Protein AF-A0A2D4L602-F1 (afdb_monomer)

Foldseek 3Di:
DDDDDDDPVRVVVVVVVVVVVVVVVVVVVVLVVLLQVQDDVVSPDDDDSVRSVVRSVVVVVVVVVVVVVVVVVVVVVVVVVCVVDPVPPDPDDDDDPDDDDDDDDDDDD

Organism: NCBI:txid1970185

Secondary structure (DSSP, 8-state):
-PPP---HHHHHHHHHHHHHHHHHHHHHHHHHHHHHTS--SSTT----HHHHHHHHHHHHHHHHHHHHHHHHHHHHHHHHHTTTS-----S------------------

Radius of gyration: 36.05 Å; Cα contacts (8 Å, |Δi|>4): 13; chains: 1; bounding box: 70×79×94 Å

pLDDT: mean 79.55, std 21.41, range [42.81, 98.81]

Mean predicted aligned error: 14.7 Å

Structure (mmCIF, N/CA/C/O backbone):
data_AF-A0A2D4L602-F1
#
_entry.id   AF-A0A2D4L602-F1
#
loop_
_atom_site.group_PDB
_atom_site.id
_atom_site.type_symbol
_atom_site.label_atom_id
_atom_site.label_alt_id
_atom_site.label_comp_id
_atom_site.label_asym_id
_atom_site.label_entity_id
_atom_site.label_seq_id
_atom_site.pdbx_PDB_ins_code
_atom_site.Cartn_x
_atom_site.Cartn_y
_atom_site.Cartn_z
_atom_site.occupancy
_atom_site.B_iso_or_equiv
_atom_site.auth_seq_id
_atom_site.auth_comp_id
_atom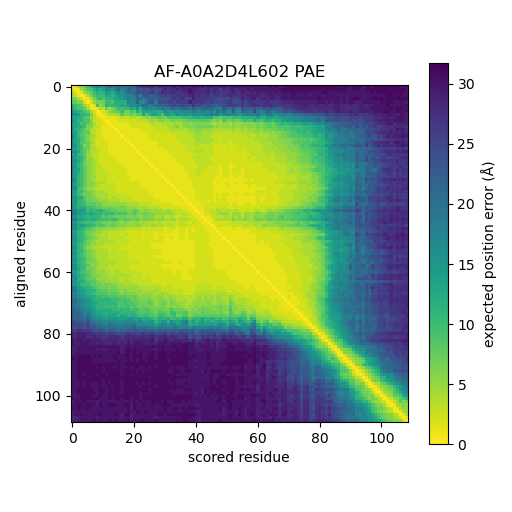_site.auth_asym_id
_atom_site.auth_atom_id
_atom_site.pdbx_PDB_model_num
ATOM 1 N N . ARG A 1 1 ? 21.160 6.641 -40.774 1.00 55.50 1 ARG A N 1
ATOM 2 C CA . ARG A 1 1 ? 22.093 6.116 -39.742 1.00 55.50 1 ARG A CA 1
ATOM 3 C C . ARG A 1 1 ? 21.518 4.787 -39.232 1.00 55.50 1 ARG A C 1
ATOM 5 O O . ARG A 1 1 ? 20.457 4.818 -38.629 1.00 55.50 1 ARG A O 1
ATOM 12 N N . LYS A 1 2 ? 22.094 3.625 -39.587 1.00 53.12 2 LYS A N 1
ATOM 13 C CA . LYS A 1 2 ? 21.545 2.302 -39.210 1.00 53.12 2 LYS A CA 1
ATOM 14 C C . LYS A 1 2 ? 21.946 1.975 -37.766 1.00 53.12 2 LYS A C 1
ATOM 16 O O . LYS A 1 2 ? 23.135 1.974 -37.463 1.00 53.12 2 LYS A O 1
ATOM 21 N N . SER A 1 3 ? 20.972 1.731 -36.892 1.00 60.88 3 SER A N 1
ATOM 22 C CA . SER A 1 3 ? 21.214 1.350 -35.494 1.00 60.88 3 SER A CA 1
ATOM 23 C C . SER A 1 3 ? 21.968 0.013 -35.420 1.00 60.88 3 SER A C 1
ATOM 25 O O . SER A 1 3 ? 21.647 -0.891 -36.201 1.00 60.88 3 SER A O 1
ATOM 27 N N . PRO A 1 4 ? 22.953 -0.155 -34.515 1.00 65.62 4 PRO A N 1
ATOM 28 C CA . PRO A 1 4 ? 23.724 -1.390 -34.438 1.00 65.62 4 PRO A CA 1
ATOM 29 C C . PRO A 1 4 ? 22.803 -2.553 -34.063 1.00 65.62 4 PRO A C 1
ATOM 31 O O . PRO A 1 4 ? 22.019 -2.457 -33.116 1.00 65.62 4 PRO A O 1
ATOM 34 N N . ARG A 1 5 ? 22.885 -3.665 -34.802 1.00 65.56 5 ARG A N 1
ATOM 35 C CA . ARG A 1 5 ? 22.140 -4.884 -34.469 1.00 65.56 5 ARG A CA 1
ATOM 36 C C . ARG A 1 5 ? 22.699 -5.443 -33.164 1.00 65.56 5 ARG A C 1
ATOM 38 O O . ARG A 1 5 ? 23.822 -5.927 -33.107 1.00 65.56 5 ARG A O 1
ATOM 45 N N . LEU A 1 6 ? 21.899 -5.346 -32.111 1.00 62.81 6 LEU A N 1
ATOM 46 C CA . LEU A 1 6 ? 22.204 -5.878 -30.791 1.00 62.81 6 LEU A CA 1
ATOM 47 C C . LEU A 1 6 ? 22.398 -7.399 -30.904 1.00 62.81 6 LEU A C 1
ATOM 49 O O . LEU A 1 6 ? 21.500 -8.098 -31.382 1.00 62.81 6 LEU A O 1
ATOM 53 N N . SER A 1 7 ? 23.566 -7.893 -30.477 1.00 74.62 7 SER A N 1
ATOM 54 C CA . SER A 1 7 ? 23.855 -9.328 -30.313 1.00 74.62 7 SER A CA 1
ATOM 55 C C . SER A 1 7 ? 22.702 -10.034 -29.582 1.00 74.62 7 SER A C 1
ATOM 57 O O . SER A 1 7 ? 22.041 -9.417 -28.743 1.00 74.62 7 SER A O 1
ATOM 59 N N . GLY A 1 8 ? 22.445 -11.317 -29.873 1.00 71.62 8 GLY A N 1
ATOM 60 C CA . GLY A 1 8 ? 21.355 -12.094 -29.254 1.00 71.62 8 GLY A CA 1
ATOM 61 C C . GLY A 1 8 ? 21.341 -12.013 -27.720 1.00 71.62 8 GLY A C 1
ATOM 62 O O . GLY A 1 8 ? 20.282 -11.826 -27.122 1.00 71.62 8 GLY A O 1
ATOM 63 N N . HIS A 1 9 ? 22.524 -11.985 -27.100 1.00 74.06 9 HIS A N 1
ATOM 64 C CA . HIS A 1 9 ? 22.719 -11.771 -25.661 1.00 74.06 9 HIS A CA 1
ATOM 65 C C . HIS A 1 9 ? 22.191 -10.411 -25.173 1.00 74.06 9 HIS A C 1
ATOM 67 O O . HIS A 1 9 ? 21.617 -10.288 -24.093 1.00 74.06 9 HIS A O 1
ATOM 73 N N . ASN A 1 10 ? 22.338 -9.366 -25.986 1.00 83.56 10 ASN A N 1
ATOM 74 C CA . ASN A 1 10 ? 21.880 -8.019 -25.659 1.00 83.56 10 ASN A CA 1
ATOM 75 C C . ASN A 1 10 ? 20.350 -7.897 -25.811 1.00 83.56 10 ASN A C 1
ATOM 77 O O . ASN A 1 10 ? 19.711 -7.239 -24.994 1.00 83.56 10 ASN A O 1
ATOM 81 N N . LYS A 1 11 ? 19.737 -8.618 -26.765 1.00 85.12 11 LYS A N 1
ATOM 82 C CA . LYS A 1 11 ? 18.268 -8.712 -26.886 1.00 85.12 11 LYS A CA 1
ATOM 83 C C . LYS A 1 11 ? 17.627 -9.438 -25.698 1.00 85.12 11 LYS A C 1
ATOM 85 O O . LYS A 1 11 ? 16.638 -8.955 -25.156 1.00 85.12 11 LYS A O 1
ATOM 90 N N . GLN A 1 12 ? 18.208 -10.555 -25.256 1.00 90.00 12 GLN A N 1
ATOM 91 C CA . GLN A 1 12 ? 17.730 -11.285 -24.074 1.00 90.00 12 GLN A CA 1
ATOM 92 C C . GLN A 1 12 ? 17.821 -10.428 -22.806 1.00 90.00 12 GLN A C 1
ATOM 94 O O . GLN A 1 12 ? 16.858 -10.354 -22.042 1.00 90.00 12 GLN A O 1
ATOM 99 N N . ARG A 1 13 ? 18.938 -9.709 -22.626 1.00 93.44 13 ARG A N 1
ATOM 100 C CA . ARG A 1 13 ? 19.112 -8.766 -21.513 1.00 93.44 13 ARG A CA 1
ATOM 101 C C . ARG A 1 13 ? 18.079 -7.637 -21.543 1.00 93.44 13 ARG A C 1
ATOM 103 O O . ARG A 1 13 ? 17.519 -7.297 -20.509 1.00 93.44 13 ARG A O 1
ATOM 110 N N . GLN A 1 14 ? 17.783 -7.078 -22.716 1.00 94.25 14 GLN A N 1
ATOM 111 C CA . GLN A 1 14 ? 16.745 -6.050 -22.854 1.00 94.25 14 GLN A CA 1
ATOM 112 C C . GLN A 1 14 ? 15.351 -6.576 -22.516 1.00 94.25 14 GLN A C 1
ATOM 114 O O . GLN A 1 14 ? 14.610 -5.902 -21.804 1.00 94.25 14 GLN A O 1
ATOM 119 N N . ALA A 1 15 ? 15.015 -7.787 -22.965 1.00 94.12 15 ALA A N 1
ATOM 120 C CA . ALA A 1 15 ? 13.751 -8.426 -22.619 1.00 94.12 15 ALA A CA 1
ATOM 121 C C . ALA A 1 15 ? 13.642 -8.691 -21.106 1.00 94.12 15 ALA A C 1
ATOM 123 O O . ALA A 1 15 ? 12.590 -8.454 -20.519 1.00 94.12 15 ALA A O 1
ATOM 124 N N . ALA A 1 16 ? 14.727 -9.123 -20.455 1.00 95.75 16 ALA A N 1
ATOM 125 C CA . ALA A 1 16 ? 14.767 -9.290 -19.001 1.00 95.75 16 ALA A CA 1
ATOM 126 C C . ALA A 1 16 ? 14.567 -7.960 -18.258 1.00 95.75 16 ALA A C 1
ATOM 128 O O . ALA A 1 16 ? 13.727 -7.878 -17.365 1.00 95.75 16 ALA A O 1
ATOM 129 N N . ASN A 1 17 ? 15.258 -6.900 -18.682 1.00 97.88 17 ASN A N 1
ATOM 130 C CA . ASN A 1 17 ? 15.106 -5.568 -18.097 1.00 97.88 17 ASN A CA 1
ATOM 131 C C . ASN A 1 17 ? 13.699 -4.990 -18.308 1.00 97.88 17 ASN A C 1
ATOM 133 O O . ASN A 1 17 ? 13.211 -4.248 -17.462 1.00 97.88 17 ASN A O 1
ATOM 137 N N . ALA A 1 18 ? 13.046 -5.286 -19.436 1.00 97.75 18 ALA A N 1
ATOM 138 C CA . ALA A 1 18 ? 11.657 -4.895 -19.661 1.00 97.75 18 ALA A CA 1
ATOM 139 C C . ALA A 1 18 ? 10.723 -5.573 -18.652 1.00 97.75 18 ALA A C 1
ATOM 141 O O . ALA A 1 18 ? 10.005 -4.878 -17.942 1.00 97.75 18 ALA A O 1
ATOM 142 N N . ARG A 1 19 ? 10.840 -6.896 -18.489 1.00 98.19 19 ARG A N 1
ATOM 143 C CA . ARG A 1 19 ? 10.044 -7.646 -17.507 1.00 98.19 19 ARG A CA 1
ATOM 144 C C . ARG A 1 19 ? 10.239 -7.140 -16.078 1.00 98.19 19 ARG A C 1
ATOM 146 O O . ARG A 1 19 ? 9.271 -7.016 -15.338 1.00 98.19 19 ARG A O 1
ATOM 153 N N . GLU A 1 20 ? 11.472 -6.820 -15.689 1.00 98.38 20 GLU A N 1
ATOM 154 C CA . GLU A 1 20 ? 11.738 -6.312 -14.339 1.00 98.38 20 GLU A CA 1
ATOM 155 C C . GLU A 1 20 ? 11.164 -4.906 -14.115 1.00 98.38 20 GLU A C 1
ATOM 157 O O . GLU A 1 20 ? 10.678 -4.598 -13.022 1.00 98.38 20 GLU A O 1
ATOM 162 N N . ARG A 1 21 ? 11.155 -4.062 -15.156 1.00 98.50 21 ARG A N 1
ATOM 163 C CA . ARG A 1 21 ? 10.461 -2.769 -15.108 1.00 98.50 21 ARG A CA 1
ATOM 164 C C . ARG A 1 21 ? 8.961 -2.955 -14.918 1.00 98.50 21 ARG A C 1
ATOM 166 O O . ARG A 1 21 ? 8.404 -2.284 -14.055 1.00 98.50 21 ARG A O 1
ATOM 173 N N . ASP A 1 22 ? 8.337 -3.878 -15.645 1.00 98.50 22 ASP A N 1
ATOM 174 C CA . ASP A 1 22 ? 6.899 -4.149 -15.524 1.00 98.50 22 ASP A CA 1
ATOM 175 C C . ASP A 1 22 ? 6.550 -4.687 -14.129 1.00 98.50 22 ASP A C 1
ATOM 177 O O . ASP A 1 22 ? 5.618 -4.209 -13.479 1.00 98.50 22 ASP A O 1
ATOM 181 N N . ARG A 1 23 ? 7.369 -5.606 -13.602 1.00 98.56 23 ARG A N 1
ATOM 182 C CA . ARG A 1 23 ? 7.235 -6.119 -12.231 1.00 98.56 23 ARG A CA 1
ATOM 183 C C . ARG A 1 23 ? 7.338 -4.995 -11.198 1.00 98.56 23 ARG A C 1
ATOM 185 O O . ARG A 1 23 ? 6.498 -4.882 -10.305 1.00 98.56 23 ARG A O 1
ATOM 192 N N . THR A 1 24 ? 8.347 -4.137 -11.332 1.00 98.56 24 THR A N 1
ATOM 193 C CA . THR A 1 24 ? 8.548 -2.988 -10.438 1.00 98.56 24 THR A CA 1
ATOM 194 C C . THR A 1 24 ? 7.405 -1.979 -10.552 1.00 98.56 24 THR A C 1
ATOM 196 O O . THR A 1 24 ? 6.969 -1.431 -9.538 1.00 98.56 24 THR A O 1
ATOM 199 N N . HIS A 1 25 ? 6.888 -1.748 -11.761 1.00 98.56 25 HIS A N 1
ATOM 200 C CA . HIS A 1 25 ? 5.736 -0.883 -11.991 1.00 98.56 25 HIS A CA 1
ATOM 201 C C . HIS A 1 25 ? 4.499 -1.416 -11.263 1.00 98.56 25 HIS A C 1
ATOM 203 O O . HIS A 1 25 ? 3.896 -0.672 -10.495 1.00 98.56 25 HIS A O 1
ATOM 209 N N . SER A 1 26 ? 4.201 -2.714 -11.388 1.00 98.62 26 SER A N 1
ATOM 210 C CA . SER A 1 26 ? 3.102 -3.363 -10.661 1.00 98.62 26 SER A CA 1
ATOM 211 C C . SER A 1 26 ? 3.206 -3.165 -9.144 1.00 98.62 26 SER A C 1
ATOM 213 O O . SER A 1 26 ? 2.215 -2.829 -8.498 1.00 98.62 26 SER A O 1
ATOM 215 N N . VAL A 1 27 ? 4.402 -3.330 -8.567 1.00 98.50 27 VAL A N 1
ATOM 216 C CA . VAL A 1 27 ? 4.628 -3.114 -7.126 1.00 98.50 27 VAL A CA 1
ATOM 217 C C . VAL A 1 27 ? 4.403 -1.650 -6.744 1.00 98.50 27 VAL A C 1
ATOM 219 O O . VAL A 1 27 ? 3.777 -1.362 -5.725 1.00 98.50 27 VAL A O 1
ATOM 222 N N . ASN A 1 28 ? 4.899 -0.707 -7.545 1.00 98.25 28 ASN A N 1
ATOM 223 C CA . ASN A 1 28 ? 4.731 0.715 -7.258 1.00 98.25 28 ASN A CA 1
ATOM 224 C C . ASN A 1 28 ? 3.263 1.156 -7.366 1.00 98.25 28 ASN A C 1
ATOM 226 O O . ASN A 1 28 ? 2.834 1.970 -6.551 1.00 98.25 28 ASN A O 1
ATOM 230 N N . THR A 1 29 ? 2.491 0.59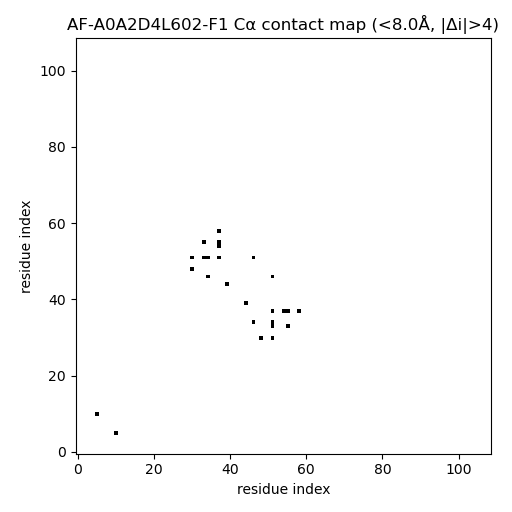1 -8.299 1.00 98.44 29 THR A N 1
ATOM 231 C CA . THR A 1 29 ? 1.042 0.815 -8.399 1.00 98.44 29 THR A CA 1
ATOM 232 C C . THR A 1 29 ? 0.326 0.341 -7.137 1.00 98.44 29 THR A C 1
ATOM 234 O O . THR A 1 29 ? -0.423 1.117 -6.548 1.00 98.44 29 THR A O 1
ATOM 237 N N . ALA A 1 30 ? 0.635 -0.863 -6.642 1.00 98.44 30 ALA A N 1
ATOM 238 C CA . ALA A 1 30 ? 0.079 -1.356 -5.380 1.00 98.44 30 ALA A CA 1
ATOM 239 C C . ALA A 1 30 ? 0.439 -0.451 -4.184 1.00 98.44 30 ALA A C 1
ATOM 241 O O . ALA A 1 30 ? -0.416 -0.148 -3.355 1.00 98.44 30 ALA A O 1
ATOM 242 N N . PHE A 1 31 ? 1.680 0.051 -4.119 1.00 98.44 31 PHE A N 1
ATOM 243 C CA . PHE A 1 31 ? 2.084 1.036 -3.106 1.00 98.44 31 PHE A CA 1
ATOM 244 C C . PHE A 1 31 ? 1.289 2.341 -3.208 1.00 98.44 31 PHE A C 1
ATOM 246 O O . PHE A 1 31 ? 0.961 2.932 -2.184 1.00 98.44 31 PHE A O 1
ATOM 253 N N . SER A 1 32 ? 0.993 2.818 -4.418 1.00 97.31 32 SER A N 1
ATOM 254 C CA . SER A 1 32 ? 0.179 4.020 -4.616 1.00 97.31 32 SER A CA 1
ATOM 255 C C . SER A 1 32 ? -1.253 3.817 -4.135 1.00 97.31 32 SER A C 1
ATOM 257 O O . SER A 1 32 ? -1.738 4.656 -3.385 1.00 97.31 32 SER A O 1
ATOM 259 N N . THR A 1 33 ? -1.882 2.687 -4.461 1.00 97.81 33 THR A N 1
ATOM 260 C CA . THR A 1 33 ? -3.209 2.330 -3.934 1.00 97.81 33 THR A CA 1
ATOM 261 C C . THR A 1 33 ? -3.204 2.204 -2.412 1.00 97.81 33 THR A C 1
ATOM 263 O O . THR A 1 33 ? -4.122 2.669 -1.750 1.00 97.81 33 THR A O 1
ATOM 266 N N . LEU A 1 34 ? -2.155 1.625 -1.822 1.00 98.31 34 LEU A N 1
ATOM 267 C CA . LEU A 1 34 ? -2.057 1.542 -0.367 1.00 98.31 34 LEU A CA 1
ATOM 268 C C . LEU A 1 34 ? -1.999 2.934 0.279 1.00 98.31 34 LEU A C 1
ATOM 270 O O . LEU A 1 34 ? -2.668 3.163 1.280 1.00 98.31 34 LEU A O 1
ATOM 274 N N . ARG A 1 35 ? -1.252 3.884 -0.305 1.00 97.75 35 ARG A N 1
ATOM 275 C CA . ARG A 1 35 ? -1.173 5.259 0.219 1.00 97.75 35 ARG A CA 1
ATOM 276 C C . ARG A 1 35 ? -2.529 5.956 0.254 1.00 97.75 35 ARG A C 1
ATOM 278 O O . ARG A 1 35 ? -2.785 6.666 1.214 1.00 97.75 35 ARG A O 1
ATOM 285 N N . THR A 1 36 ? -3.396 5.737 -0.737 1.00 96.56 36 THR A N 1
ATOM 286 C CA . THR A 1 36 ? -4.719 6.389 -0.773 1.00 96.56 36 THR A CA 1
ATOM 287 C C . THR A 1 36 ? -5.668 5.900 0.322 1.00 96.56 36 THR A C 1
ATOM 289 O O . THR A 1 36 ? -6.690 6.530 0.556 1.00 96.56 36 THR A O 1
ATOM 292 N N . LEU A 1 37 ? -5.358 4.775 0.974 1.00 97.31 37 LEU A N 1
ATOM 293 C CA . LEU A 1 37 ? -6.154 4.213 2.070 1.00 97.31 37 LEU A CA 1
ATOM 294 C C . LEU A 1 37 ? -5.645 4.635 3.456 1.00 97.31 37 LEU A C 1
ATOM 296 O O . LEU A 1 37 ? -6.295 4.337 4.456 1.00 97.31 37 LEU A O 1
ATOM 300 N N . ILE A 1 38 ? -4.478 5.281 3.537 1.00 97.94 38 ILE A N 1
ATOM 301 C CA . ILE A 1 38 ? -3.880 5.709 4.803 1.00 97.94 38 ILE A CA 1
ATOM 302 C C . ILE A 1 38 ? -4.323 7.149 5.088 1.00 97.94 38 ILE A C 1
ATOM 304 O O . ILE A 1 38 ? -4.010 8.033 4.292 1.00 97.94 38 ILE A O 1
ATOM 308 N N . PRO A 1 39 ? -4.993 7.422 6.220 1.00 97.25 39 PRO A N 1
ATOM 309 C CA . PRO A 1 39 ? -5.370 8.784 6.581 1.00 97.25 39 PRO A CA 1
ATOM 310 C C . PRO A 1 39 ? -4.132 9.622 6.943 1.00 97.25 39 PRO A C 1
ATOM 312 O O . PRO A 1 39 ? -3.333 9.230 7.797 1.00 97.25 39 PRO A O 1
ATOM 315 N N . THR A 1 40 ? -3.978 10.789 6.309 1.00 96.50 40 THR A N 1
ATOM 316 C CA . THR A 1 40 ? -2.901 11.757 6.578 1.00 96.50 40 THR A CA 1
ATOM 317 C C . THR A 1 40 ? -3.416 13.192 6.581 1.00 96.50 40 THR A C 1
ATOM 319 O O . THR A 1 40 ? -4.398 13.501 5.914 1.00 96.50 40 THR A O 1
ATOM 322 N N . GLU A 1 41 ? -2.695 14.076 7.272 1.00 93.50 41 GLU A N 1
ATOM 323 C CA . GLU A 1 41 ? -2.896 15.527 7.230 1.00 93.50 41 GLU A CA 1
ATOM 324 C C . GLU A 1 41 ? -1.600 16.188 6.711 1.00 93.50 41 GLU A C 1
ATOM 326 O O . GLU A 1 41 ? -0.547 16.015 7.341 1.00 93.50 41 GLU A O 1
ATOM 331 N N . PRO A 1 42 ? -1.612 16.881 5.555 1.00 93.06 42 PRO A N 1
ATOM 332 C CA . PRO A 1 42 ? -2.715 16.984 4.590 1.00 93.06 42 PRO A CA 1
ATOM 333 C C . PRO A 1 42 ? -2.993 15.656 3.855 1.00 93.06 42 PRO A C 1
ATOM 335 O O . PRO A 1 42 ? -2.158 14.742 3.845 1.00 93.06 42 PRO A O 1
ATOM 338 N N . ALA A 1 43 ? -4.162 15.543 3.217 1.00 88.88 43 ALA A N 1
ATOM 339 C CA . ALA A 1 43 ? -4.608 14.318 2.535 1.00 88.88 43 ALA A CA 1
ATOM 340 C C . ALA A 1 43 ? -3.707 13.889 1.357 1.00 88.88 43 ALA A C 1
ATOM 342 O O . ALA A 1 43 ? -3.680 12.719 0.984 1.00 88.88 43 ALA A O 1
ATOM 343 N N . ASP A 1 44 ? -2.946 14.816 0.776 1.00 88.06 44 ASP A N 1
ATOM 344 C CA . ASP A 1 44 ? -2.020 14.577 -0.335 1.00 88.06 44 ASP A CA 1
ATOM 345 C C . ASP A 1 44 ? -0.560 14.389 0.116 1.00 88.06 44 ASP A C 1
ATOM 347 O O . ASP A 1 44 ? 0.363 14.360 -0.710 1.00 88.06 44 ASP A O 1
ATOM 351 N N . ARG A 1 45 ? -0.322 14.227 1.426 1.00 94.44 45 ARG A N 1
ATOM 352 C CA . ARG A 1 45 ? 1.020 14.011 1.971 1.00 94.44 45 ARG A CA 1
ATOM 353 C C . ARG A 1 45 ? 1.698 12.819 1.289 1.00 94.44 45 ARG A C 1
ATOM 355 O O . ARG A 1 45 ? 1.254 11.673 1.346 1.00 94.44 45 ARG A O 1
ATOM 362 N N . LYS A 1 46 ? 2.874 13.069 0.711 1.00 93.00 46 LYS A N 1
ATOM 363 C CA . LYS A 1 46 ? 3.689 12.026 0.076 1.00 93.00 46 LYS A CA 1
ATOM 364 C C . LYS A 1 46 ? 4.398 11.175 1.129 1.00 93.00 46 LYS A C 1
ATOM 366 O O . LYS A 1 46 ? 5.314 11.644 1.796 1.00 93.00 46 LYS A O 1
ATOM 371 N N . LEU A 1 47 ? 4.005 9.906 1.228 1.00 97.06 47 LEU A N 1
ATOM 372 C CA . LEU A 1 47 ? 4.625 8.920 2.117 1.00 97.06 47 LEU A CA 1
ATOM 373 C C . LEU A 1 47 ? 5.727 8.120 1.405 1.00 97.06 47 LEU A C 1
ATOM 375 O O . LEU A 1 47 ? 5.522 7.579 0.307 1.00 97.06 47 LEU A O 1
ATOM 379 N N . SER A 1 48 ? 6.881 7.958 2.056 1.00 98.19 48 SER A N 1
ATOM 380 C CA . SER A 1 48 ? 7.911 7.004 1.624 1.00 98.19 48 SER A CA 1
ATOM 381 C C . SER A 1 48 ? 7.413 5.553 1.726 1.00 98.19 48 SER A C 1
ATOM 383 O O . SER A 1 48 ? 6.398 5.266 2.364 1.00 98.19 48 SER A O 1
ATOM 385 N N . LYS A 1 49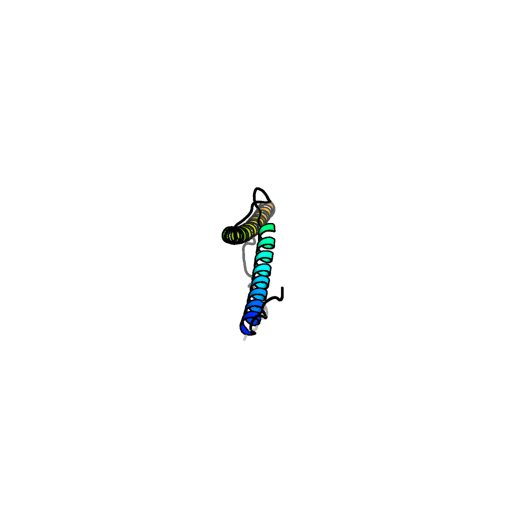 ? 8.120 4.594 1.103 1.00 98.25 49 LYS A N 1
ATOM 386 C CA . LYS A 1 49 ? 7.740 3.166 1.164 1.00 98.25 49 LYS A CA 1
ATOM 387 C C . LYS A 1 49 ? 7.694 2.648 2.605 1.00 98.25 49 LYS A C 1
ATOM 389 O O . LYS A 1 49 ? 6.744 1.968 2.971 1.00 98.25 49 LYS A O 1
ATOM 394 N N . ILE A 1 50 ? 8.686 3.003 3.423 1.00 98.56 50 ILE A N 1
ATOM 395 C CA . ILE A 1 50 ? 8.747 2.564 4.821 1.00 98.56 50 ILE A CA 1
ATOM 396 C C . ILE A 1 50 ? 7.651 3.208 5.673 1.00 98.56 50 ILE A C 1
ATOM 398 O O . ILE A 1 50 ? 7.009 2.510 6.454 1.00 98.56 50 ILE A O 1
ATOM 402 N N . GLU A 1 51 ? 7.386 4.505 5.496 1.00 98.19 51 GLU A N 1
ATOM 403 C CA . GLU A 1 51 ? 6.284 5.177 6.195 1.00 98.19 51 GLU A CA 1
ATOM 404 C C . GLU A 1 51 ? 4.937 4.573 5.807 1.00 98.19 51 GLU A C 1
ATOM 406 O O . GLU A 1 51 ? 4.138 4.290 6.690 1.00 98.19 51 GLU A O 1
ATOM 411 N N . THR A 1 52 ? 4.715 4.311 4.513 1.00 98.50 52 THR A N 1
ATOM 412 C CA . THR A 1 52 ? 3.481 3.685 4.011 1.00 98.50 52 THR A CA 1
ATOM 413 C C . THR A 1 52 ? 3.228 2.353 4.719 1.00 98.50 52 THR A C 1
ATOM 415 O O . THR A 1 52 ? 2.131 2.121 5.211 1.00 98.50 52 THR A O 1
ATOM 418 N N . LEU A 1 53 ? 4.248 1.494 4.831 1.00 98.81 53 LEU A N 1
ATOM 419 C CA . LEU A 1 53 ? 4.110 0.202 5.509 1.00 98.81 53 LEU A CA 1
ATOM 420 C C . LEU A 1 53 ? 3.841 0.360 7.010 1.00 98.81 53 LEU A C 1
ATOM 422 O O . LEU A 1 53 ? 2.954 -0.297 7.547 1.00 98.81 53 LEU A O 1
ATOM 426 N N . ARG A 1 54 ? 4.579 1.246 7.690 1.00 98.62 54 ARG A N 1
ATOM 427 C CA . ARG A 1 54 ? 4.404 1.485 9.131 1.00 98.62 54 ARG A CA 1
ATOM 428 C C . ARG A 1 54 ? 3.019 2.044 9.452 1.00 98.62 54 ARG A C 1
ATOM 430 O O . ARG A 1 54 ? 2.364 1.554 10.367 1.00 98.62 54 ARG A O 1
ATOM 437 N N . LEU A 1 55 ? 2.575 3.043 8.693 1.00 98.44 55 LEU A N 1
ATOM 438 C CA . LEU A 1 55 ? 1.273 3.675 8.883 1.00 98.44 55 LEU A CA 1
ATOM 439 C C . LEU A 1 55 ? 0.129 2.728 8.526 1.00 98.44 55 LEU A C 1
ATOM 441 O O . LEU A 1 55 ? -0.832 2.671 9.281 1.00 98.44 55 LEU A O 1
ATOM 445 N N . ALA A 1 56 ? 0.246 1.933 7.457 1.00 98.69 56 ALA A N 1
ATOM 446 C CA . ALA A 1 56 ? -0.755 0.921 7.124 1.00 98.69 56 ALA A CA 1
ATOM 447 C C . ALA A 1 56 ? -0.945 -0.087 8.267 1.00 98.69 56 ALA A C 1
ATOM 449 O O . ALA A 1 56 ? -2.071 -0.296 8.715 1.00 98.69 56 ALA A O 1
ATOM 450 N N . SER A 1 57 ? 0.147 -0.654 8.795 1.00 98.75 57 SER A N 1
ATOM 451 C CA . SER A 1 57 ? 0.071 -1.574 9.937 1.00 98.75 57 SER A CA 1
ATOM 452 C C . SER A 1 57 ? -0.535 -0.904 11.169 1.00 98.75 57 SER A C 1
ATOM 454 O O . SER A 1 57 ? -1.408 -1.477 11.816 1.00 98.75 57 SER A O 1
ATOM 456 N N . SER A 1 58 ? -0.117 0.328 11.477 1.00 98.56 58 SER A N 1
ATOM 457 C CA . SER A 1 58 ? -0.673 1.072 12.609 1.00 98.56 58 SER A CA 1
ATOM 458 C C . SER A 1 58 ? -2.161 1.375 12.431 1.00 98.56 58 SER A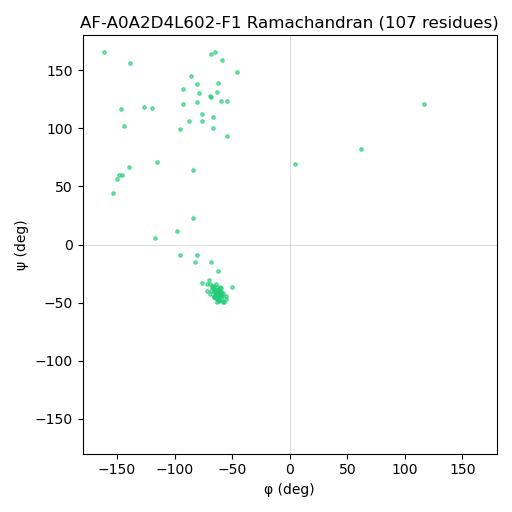 C 1
ATOM 460 O O . SER A 1 58 ? -2.904 1.351 13.410 1.00 98.56 58 SER A O 1
ATOM 462 N N . TYR A 1 59 ? -2.601 1.660 11.205 1.00 98.56 59 TYR A N 1
ATOM 463 C CA . TYR A 1 59 ? -3.991 1.985 10.912 1.00 98.56 59 TYR A CA 1
ATOM 464 C C . TYR A 1 59 ? -4.893 0.752 11.010 1.00 98.56 59 TYR A C 1
ATOM 466 O O . TYR A 1 59 ? -5.957 0.832 11.618 1.00 98.56 59 TYR A O 1
ATOM 474 N N . ILE A 1 60 ? -4.436 -0.411 10.533 1.00 98.69 60 ILE A N 1
ATOM 475 C CA . ILE A 1 60 ? -5.141 -1.687 10.732 1.00 98.69 60 ILE A CA 1
ATOM 476 C C . ILE A 1 60 ? -5.351 -1.955 12.230 1.00 98.69 60 ILE A C 1
ATOM 478 O O . ILE A 1 60 ? -6.477 -2.216 12.655 1.00 98.69 60 ILE A O 1
ATOM 482 N N . SER A 1 61 ? -4.297 -1.833 13.044 1.00 98.56 61 SER A N 1
ATOM 483 C CA . SER A 1 61 ? -4.398 -2.018 14.499 1.00 98.56 61 SER A CA 1
ATOM 484 C C . SER A 1 61 ? -5.334 -1.001 15.154 1.00 98.56 61 SER A C 1
ATOM 486 O O . SER A 1 61 ? -6.095 -1.351 16.054 1.00 98.5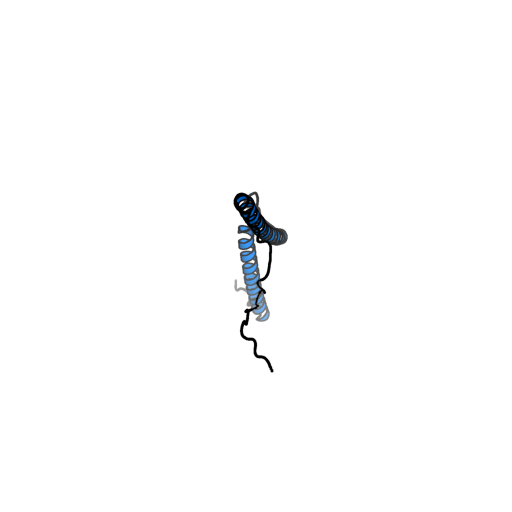6 61 SER A O 1
ATOM 488 N N . HIS A 1 62 ? -5.311 0.253 14.699 1.00 98.31 62 HIS A N 1
ATOM 489 C CA . HIS A 1 62 ? -6.212 1.290 15.194 1.00 98.31 62 HIS A CA 1
ATOM 490 C C . HIS A 1 62 ? -7.683 0.943 14.926 1.00 98.31 62 HIS A C 1
ATOM 492 O O . HIS A 1 62 ? -8.488 0.970 15.855 1.00 98.31 62 HIS A O 1
ATOM 498 N N . LEU A 1 63 ? -8.021 0.547 13.694 1.00 98.25 63 LEU A N 1
ATOM 499 C CA . LEU A 1 63 ? -9.379 0.136 13.331 1.00 98.25 63 LEU A CA 1
ATOM 500 C C . LEU A 1 63 ? -9.838 -1.091 14.134 1.00 98.25 63 LEU A C 1
ATOM 502 O O . LEU A 1 63 ? -10.961 -1.111 14.633 1.00 98.25 63 LEU A O 1
ATOM 506 N N . ALA A 1 64 ? -8.964 -2.084 14.327 1.00 98.25 64 ALA A N 1
ATOM 507 C CA . ALA A 1 64 ? -9.268 -3.254 15.153 1.00 98.25 64 ALA A CA 1
ATOM 508 C C . ALA A 1 64 ? -9.581 -2.869 16.612 1.00 98.25 64 ALA A C 1
ATOM 510 O O . ALA A 1 64 ? -10.566 -3.341 17.184 1.00 98.25 64 ALA A O 1
ATOM 511 N N . ASN A 1 65 ? -8.793 -1.961 17.196 1.00 97.81 65 ASN A N 1
ATOM 512 C CA . ASN A 1 65 ? -9.022 -1.463 18.553 1.00 97.81 65 ASN A CA 1
ATOM 513 C C . ASN A 1 65 ? -10.330 -0.670 18.663 1.00 97.81 65 ASN A C 1
ATOM 515 O O . ASN A 1 65 ? -11.058 -0.840 19.639 1.00 97.81 65 ASN A O 1
ATOM 519 N N . MET A 1 66 ? -10.659 0.160 17.668 1.00 97.75 66 MET A N 1
ATOM 520 C CA . MET A 1 66 ? -11.933 0.888 17.645 1.00 97.75 66 MET A CA 1
ATOM 521 C C . MET A 1 66 ? -13.13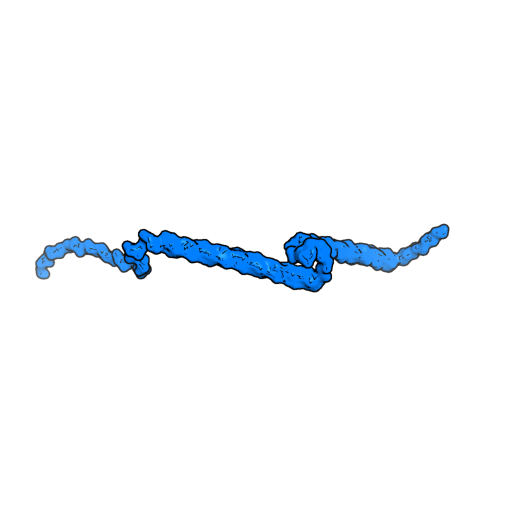4 -0.062 17.679 1.00 97.75 66 MET A C 1
ATOM 523 O O . MET A 1 66 ? -14.067 0.162 18.447 1.00 97.75 66 MET A O 1
ATOM 527 N N . LEU A 1 67 ? -13.096 -1.145 16.896 1.00 96.62 67 LEU A N 1
ATOM 528 C CA . LEU A 1 67 ? -14.166 -2.145 16.879 1.00 96.62 67 LEU A CA 1
ATOM 529 C C . LEU A 1 67 ? -14.302 -2.873 18.225 1.00 96.62 67 LEU A C 1
ATOM 531 O O . LEU A 1 67 ? -15.420 -3.086 18.696 1.00 96.62 67 LEU A O 1
ATOM 535 N N . LEU A 1 68 ? -13.182 -3.213 18.871 1.00 96.06 68 LEU A N 1
ATOM 536 C CA . LEU A 1 68 ? -13.187 -3.843 20.194 1.00 96.06 68 LEU A CA 1
ATOM 537 C C . LEU A 1 68 ? -13.778 -2.916 21.266 1.00 96.06 68 LEU A C 1
ATOM 539 O O . LEU A 1 68 ? -14.628 -3.337 22.050 1.00 96.06 68 LEU A O 1
ATOM 543 N N . LEU A 1 69 ? -13.357 -1.650 21.285 1.00 95.25 69 LEU A N 1
ATOM 544 C CA . LEU A 1 69 ? -13.874 -0.654 22.225 1.00 95.25 69 LEU A CA 1
ATOM 545 C C . LEU A 1 69 ? -15.377 -0.429 22.028 1.00 95.25 69 LEU A C 1
ATOM 547 O O . LEU A 1 69 ? -16.120 -0.371 23.006 1.00 95.25 69 LEU A O 1
ATOM 551 N N . GLN A 1 70 ? -15.843 -0.379 20.777 1.00 94.56 70 GLN A N 1
ATOM 552 C CA . GLN A 1 70 ? -17.268 -0.256 20.473 1.00 94.56 70 GLN A CA 1
ATOM 553 C C . GLN A 1 70 ? -18.070 -1.450 21.014 1.00 94.56 70 GLN A C 1
ATOM 555 O O . GLN A 1 70 ? -19.140 -1.265 21.592 1.00 94.56 70 GLN A O 1
ATOM 560 N N . GLN A 1 71 ? -17.549 -2.673 20.883 1.00 92.94 71 GLN A N 1
ATOM 561 C CA . GLN A 1 71 ? -18.197 -3.863 21.436 1.00 92.94 71 GLN A CA 1
ATOM 562 C C . GLN A 1 71 ? -18.286 -3.807 22.971 1.00 92.94 71 GLN A C 1
ATOM 564 O O . GLN A 1 71 ? -19.329 -4.130 23.540 1.00 92.94 71 GLN A O 1
ATOM 569 N N . GLN A 1 72 ? -17.224 -3.361 23.648 1.00 91.94 72 GLN A N 1
ATOM 570 C CA . GLN A 1 72 ? -17.223 -3.212 25.108 1.00 91.94 72 GLN A CA 1
ATOM 571 C C . GLN A 1 72 ? -18.245 -2.169 25.581 1.00 91.94 72 GLN A C 1
ATOM 573 O O . GLN A 1 72 ? -18.955 -2.401 26.559 1.00 91.94 72 GLN A O 1
ATOM 578 N N . GLN A 1 73 ? -18.371 -1.047 24.867 1.00 90.25 73 GLN A N 1
ATOM 579 C CA . GLN A 1 73 ? -19.365 -0.015 25.176 1.00 90.25 73 GLN A CA 1
ATOM 580 C C . GLN A 1 73 ? -20.803 -0.538 25.049 1.00 90.25 73 GLN A C 1
ATOM 582 O O . GLN A 1 73 ? -21.639 -0.248 25.904 1.00 90.25 73 GLN A O 1
ATOM 587 N N . GLN A 1 74 ? -21.090 -1.355 24.032 1.00 87.00 74 GLN A N 1
ATOM 588 C CA . GLN A 1 74 ? -22.413 -1.965 23.851 1.00 87.00 74 GLN A CA 1
ATOM 589 C C . GLN A 1 74 ? -22.773 -2.925 24.995 1.00 87.00 74 GLN A C 1
ATOM 591 O O . GLN A 1 74 ? -23.911 -2.925 25.463 1.00 87.00 74 GLN A O 1
ATOM 596 N N . GLN A 1 75 ? -21.804 -3.701 25.491 1.00 83.06 75 GLN A N 1
ATOM 597 C CA . GLN A 1 75 ? -22.016 -4.594 26.636 1.00 83.06 75 GLN A CA 1
ATOM 598 C C . GLN A 1 75 ? -22.301 -3.813 27.928 1.00 83.06 75 GLN A C 1
ATOM 600 O O . GLN A 1 75 ? -23.202 -4.179 28.680 1.00 83.06 75 GLN A O 1
ATOM 605 N N . GLN A 1 76 ? -21.599 -2.699 28.165 1.00 79.44 76 GLN A N 1
ATOM 606 C CA . GLN A 1 76 ? -21.843 -1.846 29.336 1.00 79.44 76 GLN A CA 1
ATOM 607 C C . GLN A 1 76 ? -23.218 -1.161 29.287 1.00 79.44 76 GLN A C 1
ATOM 609 O O . GLN A 1 76 ? -23.895 -1.067 30.309 1.00 79.44 76 GLN A O 1
ATOM 614 N N . GLN A 1 77 ? -23.682 -0.732 28.108 1.00 71.88 77 GLN A N 1
ATOM 615 C CA . GLN A 1 77 ? -25.021 -0.144 27.955 1.00 71.88 77 GLN A CA 1
ATOM 616 C C . GLN A 1 77 ? -26.146 -1.165 28.202 1.00 71.88 77 GLN A C 1
ATOM 618 O O . GLN A 1 77 ? -27.164 -0.821 28.809 1.00 71.88 77 GLN A O 1
ATOM 623 N N . GLN A 1 78 ? -25.956 -2.429 27.808 1.00 61.66 78 GLN A N 1
ATOM 624 C CA . GLN A 1 78 ? -26.904 -3.507 28.125 1.00 61.66 78 GLN A CA 1
ATOM 625 C C . GLN A 1 78 ? -26.939 -3.825 29.629 1.00 61.66 78 GLN A C 1
ATOM 627 O O . GLN A 1 78 ? -28.016 -4.041 30.177 1.00 61.66 78 GLN A O 1
ATOM 632 N N . GLN A 1 79 ? -25.800 -3.757 30.325 1.00 56.56 79 GLN A N 1
ATOM 633 C CA . GLN A 1 79 ? -25.739 -3.935 31.784 1.00 56.56 79 GLN A CA 1
ATOM 634 C C . GLN A 1 79 ? -26.328 -2.738 32.557 1.00 56.56 79 GLN A C 1
ATOM 636 O O . GLN A 1 79 ? -26.981 -2.919 33.582 1.00 56.56 79 GLN A O 1
ATOM 641 N N . SER A 1 80 ? -26.181 -1.510 32.047 1.00 53.03 80 SER A N 1
ATOM 642 C CA . SER A 1 80 ? -26.808 -0.314 32.634 1.00 53.03 80 SER A CA 1
ATOM 643 C C . SER A 1 80 ? -28.330 -0.288 32.452 1.00 53.03 80 SER A C 1
ATOM 645 O O . SER A 1 80 ? -29.024 0.258 33.305 1.00 53.03 80 SER A O 1
ATOM 647 N N . SER A 1 81 ? -28.852 -0.876 31.373 1.00 49.97 81 SER A N 1
ATOM 648 C CA . SER A 1 81 ? -30.300 -0.978 31.122 1.00 49.97 81 SER A CA 1
ATOM 649 C C . SER A 1 81 ? -30.951 -2.156 31.866 1.00 49.97 81 SER A C 1
ATOM 651 O O . SER A 1 81 ? -32.170 -2.198 32.002 1.00 49.97 81 SER A O 1
ATOM 653 N N . GLY A 1 82 ? -30.145 -3.096 32.376 1.00 48.06 82 GLY A N 1
ATOM 654 C CA . GLY A 1 82 ? -30.589 -4.245 33.173 1.00 48.06 82 GLY A CA 1
ATOM 655 C C . GLY A 1 82 ? -30.862 -3.946 34.655 1.00 48.06 82 GLY A C 1
ATOM 656 O O . GLY A 1 82 ? -31.465 -4.766 35.336 1.00 48.06 82 GLY A O 1
ATOM 657 N N . ASN A 1 83 ? -30.510 -2.760 35.165 1.00 50.03 83 ASN A N 1
ATOM 658 C CA . ASN A 1 83 ? -30.708 -2.403 36.581 1.00 50.03 83 ASN A CA 1
ATOM 659 C C . ASN A 1 83 ? -32.116 -1.867 36.927 1.00 50.03 83 ASN A C 1
ATOM 661 O O . ASN A 1 83 ? -32.291 -1.201 37.944 1.00 50.03 83 ASN A O 1
ATOM 665 N N . LEU A 1 84 ? -33.137 -2.185 36.122 1.00 49.56 84 LEU A N 1
ATOM 666 C CA . LEU A 1 84 ? -34.541 -2.125 36.563 1.00 49.56 84 LEU A CA 1
ATOM 667 C C . LEU A 1 84 ? -35.249 -3.491 36.555 1.00 49.56 84 LEU A C 1
ATOM 669 O O . LEU A 1 84 ? -36.444 -3.547 36.833 1.00 49.56 84 LEU A O 1
ATOM 673 N N . ALA A 1 85 ? -34.543 -4.594 36.281 1.00 49.72 85 ALA A N 1
ATOM 674 C CA . ALA A 1 85 ? -35.150 -5.924 36.297 1.00 49.72 85 ALA A CA 1
ATOM 675 C C . ALA A 1 85 ? -34.160 -7.036 36.691 1.00 49.72 85 ALA A C 1
ATOM 677 O O . ALA A 1 85 ? -33.993 -7.999 35.952 1.00 49.72 85 ALA A O 1
ATOM 678 N N . GLU A 1 86 ? -33.521 -6.934 37.861 1.00 48.69 86 GLU A N 1
ATOM 679 C CA . GLU A 1 86 ? -32.910 -8.110 38.504 1.00 48.69 86 GLU A CA 1
ATOM 680 C C . GLU A 1 86 ? -32.929 -8.019 40.043 1.00 48.69 86 GLU A C 1
ATOM 682 O O . GLU A 1 86 ? -31.916 -8.098 40.725 1.00 48.69 86 GLU A O 1
ATOM 687 N N . GLU A 1 87 ? -34.136 -7.922 40.602 1.00 45.78 87 GLU A N 1
ATOM 688 C CA . GLU A 1 87 ? -34.515 -8.778 41.738 1.00 45.78 87 GLU A CA 1
ATOM 689 C C . GLU A 1 87 ? -35.008 -10.096 41.108 1.00 45.78 87 GLU A C 1
ATOM 691 O O . GLU A 1 87 ? -36.195 -10.396 41.048 1.00 45.78 87 GLU A O 1
ATOM 696 N N . ALA A 1 88 ? -34.106 -10.810 40.432 1.00 45.16 88 ALA A N 1
ATOM 697 C CA . ALA A 1 88 ? -34.417 -12.070 39.763 1.00 45.16 88 ALA A CA 1
ATOM 698 C C . ALA A 1 88 ? -33.212 -13.004 39.852 1.00 45.16 88 ALA A C 1
ATOM 700 O O . ALA A 1 88 ? -32.630 -13.414 38.857 1.00 45.16 88 ALA A O 1
ATOM 701 N N . LEU A 1 89 ? -32.842 -13.292 41.100 1.00 48.44 89 LEU A N 1
ATOM 702 C CA . LEU A 1 89 ? -32.369 -14.574 41.620 1.00 48.44 89 LEU A CA 1
ATOM 703 C C . LEU A 1 89 ? -32.190 -15.712 40.584 1.00 48.44 89 LEU A C 1
ATOM 705 O O . LEU A 1 89 ? -32.922 -16.698 40.619 1.00 48.44 89 LEU A O 1
ATOM 709 N N . LEU A 1 90 ? -31.212 -15.633 39.679 1.00 48.03 90 LEU A N 1
ATOM 710 C CA . LEU A 1 90 ? -30.823 -16.797 38.875 1.00 48.03 90 LEU A CA 1
ATOM 711 C C . LEU A 1 90 ? -29.370 -16.742 38.394 1.00 48.03 90 LEU A C 1
ATOM 713 O O . LEU A 1 90 ? -29.032 -17.121 37.271 1.00 48.03 90 LEU A O 1
ATOM 717 N N . VAL A 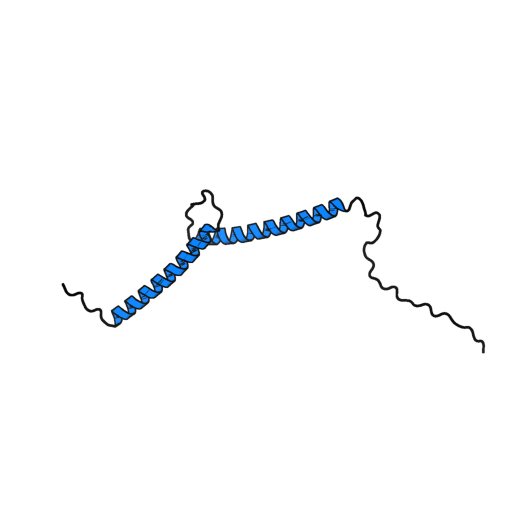1 91 ? -28.462 -16.360 39.289 1.00 47.78 91 VAL A N 1
ATOM 718 C CA . VAL A 1 91 ? -27.062 -16.755 39.144 1.00 47.78 91 VAL A CA 1
ATOM 719 C C . VAL A 1 91 ? -26.977 -18.275 39.332 1.00 47.78 91 VAL A C 1
ATOM 721 O O . VAL A 1 91 ? -26.939 -18.796 40.440 1.00 47.78 91 VAL A O 1
ATOM 724 N N . ARG A 1 92 ? -26.897 -18.969 38.193 1.00 54.44 92 ARG A N 1
ATOM 725 C CA . ARG A 1 92 ? -26.086 -20.178 37.978 1.00 54.44 92 ARG A CA 1
ATOM 726 C C . ARG A 1 92 ? -26.414 -21.407 38.838 1.00 54.44 92 ARG A C 1
ATOM 728 O O . ARG A 1 92 ? -25.654 -21.752 39.736 1.00 54.44 92 ARG A O 1
ATOM 735 N N . GLN A 1 93 ? -27.425 -22.176 38.439 1.00 42.97 93 GLN A N 1
ATOM 736 C CA . GLN A 1 93 ? -27.481 -23.606 38.766 1.00 42.97 93 GLN A CA 1
ATOM 737 C C . GLN A 1 93 ? -27.682 -24.426 37.483 1.00 42.97 93 GLN A C 1
ATOM 739 O O . GLN A 1 93 ? -28.690 -24.233 36.799 1.00 42.97 93 GLN A O 1
ATOM 744 N N . PRO A 1 94 ? -26.739 -25.314 37.108 1.00 44.69 94 PRO A N 1
ATOM 745 C CA . PRO A 1 94 ? -26.966 -26.261 36.032 1.00 44.69 94 PRO A CA 1
ATOM 746 C C . PRO A 1 94 ? -28.014 -27.273 36.500 1.00 44.69 94 PRO A C 1
ATOM 748 O O . PRO A 1 94 ? -27.915 -27.878 37.566 1.00 44.69 94 PRO A O 1
ATOM 751 N N . CYS A 1 95 ? -29.046 -27.414 35.686 1.00 51.00 95 CYS A N 1
ATOM 752 C CA . CYS A 1 95 ? -30.144 -28.351 35.823 1.00 51.00 95 CYS A CA 1
ATOM 753 C C . CYS A 1 95 ? -29.660 -29.806 35.965 1.00 51.00 95 CYS A C 1
ATOM 755 O O . CYS A 1 95 ? -29.491 -30.503 34.974 1.00 51.00 95 CYS A O 1
ATOM 757 N N . LEU A 1 96 ? -29.491 -30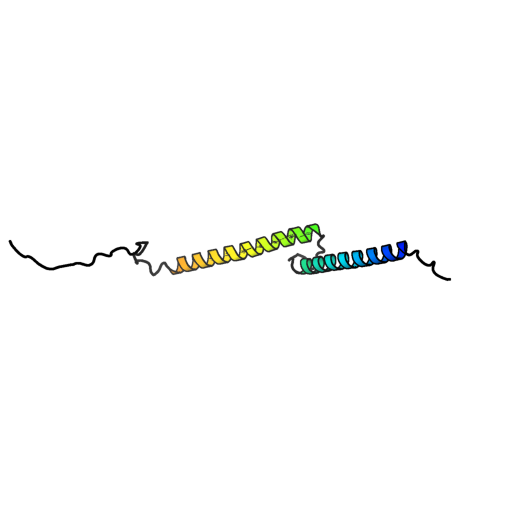.302 37.192 1.00 46.28 96 LEU A N 1
ATOM 758 C CA . LEU A 1 96 ? -29.422 -31.740 37.480 1.00 46.28 96 LEU A CA 1
ATOM 759 C C . LEU A 1 96 ? -30.183 -32.058 38.769 1.00 46.28 96 LEU A C 1
ATOM 761 O O . LEU A 1 96 ? -29.612 -32.478 39.768 1.00 46.28 96 LEU A O 1
ATOM 765 N N . GLN A 1 97 ? -31.503 -31.887 38.729 1.00 47.50 97 GLN A N 1
ATOM 766 C CA . GLN A 1 97 ? -32.399 -32.549 39.672 1.00 47.50 97 GLN A CA 1
ATOM 767 C C . GLN A 1 97 ? -33.286 -33.522 38.897 1.00 47.50 97 GLN A C 1
ATOM 769 O O . GLN A 1 97 ? -34.473 -33.301 38.688 1.00 47.50 97 GLN A O 1
ATOM 774 N N . TYR A 1 98 ? -32.669 -34.606 38.427 1.00 47.12 98 TYR A N 1
ATOM 775 C CA . TYR A 1 98 ? -33.400 -35.818 38.082 1.00 47.12 98 TYR A CA 1
ATOM 776 C C . TYR A 1 98 ? -33.515 -36.669 39.342 1.00 47.12 98 TYR A C 1
ATOM 778 O O . TYR A 1 98 ? -32.550 -37.302 39.760 1.00 47.12 98 TYR A O 1
ATOM 786 N N . GLN A 1 99 ? -34.709 -36.715 39.923 1.00 53.75 99 GLN A N 1
ATOM 787 C CA . GLN A 1 99 ? -35.115 -37.843 40.750 1.00 53.75 99 GLN A CA 1
ATOM 788 C C . GLN A 1 99 ? -36.612 -38.083 40.530 1.00 53.75 99 GLN A C 1
ATOM 790 O O . GLN A 1 99 ? -37.428 -37.319 41.045 1.00 53.75 99 GLN A O 1
ATOM 795 N N . PRO A 1 100 ? -37.006 -39.091 39.731 1.00 47.00 100 PRO A N 1
ATOM 796 C CA . PRO A 1 100 ? -38.391 -39.504 39.692 1.00 47.00 100 PRO A CA 1
ATOM 797 C C . PRO A 1 100 ? -38.685 -40.379 40.911 1.00 47.00 100 PRO A C 1
ATOM 799 O O . PRO A 1 100 ? -37.960 -41.311 41.259 1.00 47.00 100 PRO A O 1
ATOM 802 N N . LEU A 1 101 ? -39.772 -40.004 41.564 1.00 56.50 101 LEU A N 1
ATOM 803 C CA . LEU A 1 101 ? -40.361 -40.587 42.750 1.00 56.50 101 LEU A CA 1
ATOM 804 C C . LEU A 1 101 ? -41.081 -41.884 42.344 1.00 56.50 101 LEU A C 1
ATOM 806 O O . LEU A 1 101 ? -42.130 -41.826 41.707 1.00 56.50 101 LEU A O 1
ATOM 810 N N . LEU A 1 102 ? -40.525 -43.050 42.681 1.00 54.06 102 LEU A N 1
ATOM 811 C CA . LEU A 1 102 ? -41.251 -44.320 42.579 1.00 54.06 102 LEU A CA 1
ATOM 812 C C . LEU A 1 102 ? -41.862 -44.652 43.942 1.00 54.06 102 LEU A C 1
ATOM 814 O O . LEU A 1 102 ? -41.187 -45.119 44.856 1.00 54.06 102 LEU A O 1
ATOM 818 N N . GLN A 1 103 ? -43.156 -44.356 44.060 1.00 50.34 103 GLN A N 1
ATOM 819 C CA . GLN A 1 103 ? -44.048 -44.894 45.084 1.00 50.34 103 GLN A CA 1
ATOM 820 C C . GLN A 1 103 ? -44.631 -46.242 44.635 1.00 50.34 103 GLN A C 1
ATOM 822 O O . GLN A 1 103 ? -44.982 -46.408 43.468 1.00 50.34 103 GLN A O 1
ATOM 827 N N . GLY A 1 104 ? -44.823 -47.135 45.611 1.00 46.06 104 GLY A N 1
ATOM 828 C CA . GLY A 1 104 ? -45.629 -48.363 45.542 1.00 46.06 104 GLY A CA 1
ATOM 829 C C . GLY A 1 104 ? -44.773 -49.618 45.737 1.00 46.06 104 GLY A C 1
ATOM 830 O O . GLY A 1 104 ? -43.841 -49.835 44.978 1.00 46.06 104 GLY A O 1
ATOM 831 N N . SER A 1 105 ? -44.978 -50.498 46.717 1.00 48.31 105 SER A N 1
ATOM 832 C CA . SER A 1 105 ? -46.069 -50.714 47.680 1.00 48.31 105 SER A CA 1
ATOM 833 C C . SER A 1 105 ? -45.537 -51.578 48.843 1.00 48.31 105 SER A C 1
ATOM 835 O O . SER A 1 105 ? -44.479 -52.193 48.695 1.00 48.31 105 SER A O 1
ATOM 837 N N . PRO A 1 106 ? -46.245 -51.675 49.984 1.00 66.00 106 PRO A N 1
ATOM 838 C CA . PRO A 1 106 ? -45.888 -52.595 51.057 1.00 66.00 106 PRO A CA 1
ATOM 839 C C . PRO A 1 106 ? -46.392 -54.008 50.726 1.00 66.00 106 PRO A C 1
ATOM 841 O O . PRO A 1 106 ? -47.524 -54.173 50.275 1.00 66.00 106 PRO A O 1
ATOM 844 N N . ALA A 1 107 ? -45.584 -55.033 50.984 1.00 44.12 107 ALA A N 1
ATOM 845 C CA . ALA A 1 107 ? -46.072 -56.403 51.096 1.00 44.12 107 ALA A CA 1
ATOM 846 C C . ALA A 1 107 ? -45.230 -57.159 52.128 1.00 44.12 107 ALA A C 1
ATOM 848 O O . ALA A 1 107 ? -44.019 -57.305 51.988 1.00 44.12 107 ALA A O 1
ATOM 849 N N . SER A 1 108 ? -45.919 -57.555 53.192 1.00 56.53 108 SER A N 1
ATOM 850 C CA . SER A 1 108 ? -45.494 -58.413 54.293 1.00 56.53 108 SER A CA 1
ATOM 851 C C . SER A 1 108 ? -45.043 -59.804 53.833 1.00 56.53 108 SER A C 1
ATOM 853 O O . SER A 1 108 ? -45.498 -60.282 52.794 1.00 56.53 108 SER A O 1
ATOM 855 N N . GLY A 1 109 ? -44.251 -60.478 54.671 1.00 42.81 109 GLY A N 1
ATOM 856 C CA . GLY A 1 109 ? -43.928 -61.903 54.556 1.00 42.81 109 GLY A CA 1
ATOM 857 C C . GLY A 1 109 ? -42.611 -62.242 55.217 1.00 42.81 109 GLY A C 1
ATOM 858 O O . GLY A 1 10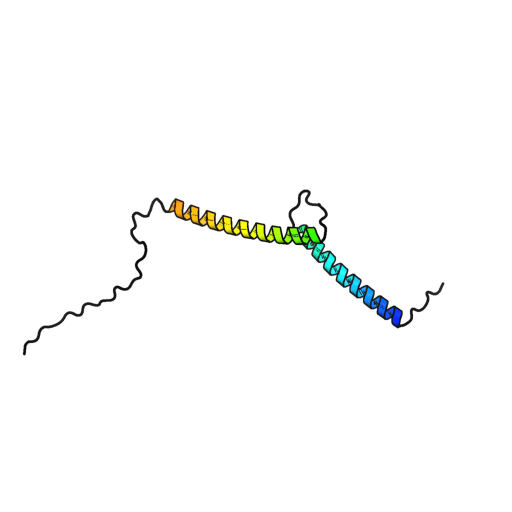9 ? -41.618 -62.326 54.469 1.00 42.81 109 GLY A O 1
#

Solvent-accessible surface area (backbone atoms only — not comparable to full-atom values): 7108 Å² total; per-residue (Å²): 136,86,77,81,83,68,53,72,70,52,50,53,50,50,54,50,55,49,53,52,49,52,54,51,48,55,53,51,51,53,52,52,58,53,49,76,72,50,91,54,89,58,83,83,63,86,69,52,75,68,53,43,54,54,50,47,57,53,48,54,53,49,54,54,49,52,55,52,53,52,52,52,52,54,53,50,52,54,56,66,68,43,78,85,75,68,98,60,96,68,89,79,76,85,91,77,85,85,76,86,83,86,82,87,79,92,80,88,135

Sequence (109 aa):
RKSPRLSGHNKQRQAANARERDRTHSVNTAFSTLRTLIPTEPADRKLSKIETLRLASSYISHLANMLLLQQQQQQQQQQSSGNLAEEALLVRQPCLQYQPLLQGSPASG

InterPro domains:
  IPR011598 Myc-type, basic helix-loop-helix (bHLH) domain [PF00010] (12-63)
  IPR011598 Myc-type, basic helix-loop-helix (bHLH) domain [PS50888] (11-63)
  IPR011598 Myc-type, basic helix-loop-helix (bHLH) domain [SM00353] (17-69)
  IPR036638 Helix-loop-helix DNA-binding domain superfamily [G3DSA:4.10.280.10] (8-79)
  IPR036638 Helix-loop-helix DNA-binding domain superfamily [SSF47459] (8-80)
  IPR050283 E-box Binding Transcriptional Regulators [PTHR23349] (6-82)